Protein AF-A0A950E8Y1-F1 (afdb_monomer_lite)

Secondary structure (DSSP, 8-state):
----------------------S-B--GGGS-HHHHHHHHHHH--SSGGGEEEEEE-TTSEEEEEEEETTEEEEEEEETTSPBP-------TT----HHHHHHTTTTEEEEEEETTEEEEEETTTTEEEEEEPPP-

Sequence (136 aa):
MKKITTLGLALGAGLFIGSAAFADEIEFTTLPQPVQATVIRETHIANPTYVTRVVRADDGIYAVTVRETSGEQVVYVNGEGAIVQRPVAPAEGTVITYDQVQQDLPRYQLLEKKGRKEVYFDRQTGQKVKVEREKD

Structure (mmCIF, N/CA/C/O backbone):
data_AF-A0A950E8Y1-F1
#
_entry.id   AF-A0A950E8Y1-F1
#
loop_
_atom_site.group_PDB
_atom_site.id
_atom_site.type_symbol
_atom_site.label_atom_id
_atom_site.label_alt_id
_atom_site.label_comp_id
_atom_site.label_asym_id
_atom_site.label_entity_id
_atom_site.label_seq_id
_atom_site.pdbx_PDB_ins_code
_atom_site.Cartn_x
_atom_site.Cartn_y
_atom_site.Cartn_z
_atom_site.occupancy
_atom_site.B_iso_or_equiv
_atom_site.auth_seq_id
_atom_site.auth_comp_id
_atom_site.auth_asym_id
_atom_site.auth_atom_id
_atom_site.pdbx_PDB_model_num
ATOM 1 N N . MET A 1 1 ? 16.909 46.634 34.210 1.00 35.03 1 MET A N 1
ATOM 2 C CA . MET A 1 1 ? 16.446 46.818 32.815 1.00 35.03 1 MET A CA 1
ATOM 3 C C . MET A 1 1 ? 17.119 45.761 31.943 1.00 35.03 1 MET A C 1
ATOM 5 O O . MET A 1 1 ? 18.289 45.491 32.167 1.00 35.03 1 MET A O 1
ATOM 9 N N . LYS A 1 2 ? 16.355 45.118 31.045 1.00 40.31 2 LYS A N 1
ATOM 10 C CA . LYS A 1 2 ? 16.754 44.030 30.119 1.00 40.31 2 LYS A CA 1
ATOM 11 C C . LYS A 1 2 ? 18.110 44.284 29.441 1.00 40.31 2 LYS A C 1
ATOM 13 O O . LYS A 1 2 ? 18.277 45.421 29.021 1.00 40.31 2 LYS A O 1
ATOM 18 N N . LYS A 1 3 ? 18.934 43.241 29.202 1.00 37.03 3 LYS A N 1
ATOM 19 C CA . LYS A 1 3 ? 19.344 42.742 27.859 1.00 37.03 3 LYS A CA 1
ATOM 20 C C . LYS A 1 3 ? 19.847 41.282 27.915 1.00 37.03 3 LYS A C 1
ATOM 22 O O . LYS A 1 3 ? 20.590 40.886 28.800 1.00 37.03 3 LYS A O 1
ATOM 27 N N . ILE A 1 4 ? 19.343 40.543 26.939 1.00 55.56 4 ILE A N 1
ATOM 28 C CA . ILE A 1 4 ? 19.534 39.163 26.468 1.00 55.56 4 ILE A CA 1
ATOM 29 C C . ILE A 1 4 ? 20.855 39.065 25.694 1.00 55.56 4 ILE A C 1
ATOM 31 O O . ILE A 1 4 ? 21.076 39.976 24.903 1.00 55.56 4 ILE A O 1
ATOM 35 N N . THR A 1 5 ? 21.602 37.953 25.795 1.00 42.41 5 THR A N 1
ATOM 36 C CA . THR A 1 5 ? 22.343 37.389 24.642 1.00 42.41 5 THR A CA 1
ATOM 37 C C . THR A 1 5 ? 22.522 35.872 24.781 1.00 42.41 5 THR A C 1
ATOM 39 O O . THR A 1 5 ? 23.169 35.377 25.698 1.00 42.41 5 THR A O 1
ATOM 42 N N . THR A 1 6 ? 21.926 35.171 23.824 1.00 42.22 6 THR A N 1
ATOM 43 C CA . THR A 1 6 ? 21.969 33.736 23.516 1.00 42.22 6 THR A CA 1
ATOM 44 C C . THR A 1 6 ? 23.151 33.424 22.592 1.00 42.22 6 THR A C 1
ATOM 46 O O . THR A 1 6 ? 23.351 34.192 21.658 1.00 42.22 6 THR A O 1
ATOM 49 N N . LEU A 1 7 ? 23.863 32.302 22.780 1.00 35.56 7 LEU A N 1
ATOM 50 C CA . LEU A 1 7 ? 24.550 31.491 21.743 1.00 35.56 7 LEU A CA 1
ATOM 51 C C . LEU A 1 7 ? 25.260 30.310 22.445 1.00 35.56 7 LEU A C 1
ATOM 53 O O . LEU A 1 7 ? 25.934 30.533 23.438 1.00 35.56 7 LEU A O 1
ATOM 57 N N . GLY A 1 8 ? 25.200 29.047 22.039 1.00 34.66 8 GLY A N 1
ATOM 58 C CA . GLY A 1 8 ? 24.457 28.363 20.992 1.00 34.66 8 GLY A CA 1
ATOM 59 C C . GLY A 1 8 ? 24.417 26.877 21.372 1.00 34.66 8 GLY A C 1
ATOM 60 O O . GLY A 1 8 ? 25.423 26.315 21.805 1.00 34.66 8 GLY A O 1
ATOM 61 N N . LEU A 1 9 ? 23.238 26.261 21.281 1.00 36.31 9 LEU A N 1
ATOM 62 C CA . LEU A 1 9 ? 23.060 24.836 21.539 1.00 36.31 9 LEU A CA 1
ATOM 63 C C . LEU A 1 9 ? 23.419 24.080 20.255 1.00 36.31 9 LEU A C 1
ATOM 65 O O . LEU A 1 9 ? 22.789 24.282 19.217 1.00 36.31 9 LEU A O 1
ATOM 69 N N . ALA A 1 10 ? 24.443 23.235 20.324 1.00 40.78 10 ALA A N 1
ATOM 70 C CA . ALA A 1 10 ? 24.796 22.320 19.252 1.00 40.78 10 ALA A CA 1
ATOM 71 C C . ALA A 1 10 ? 23.637 21.334 19.020 1.00 40.78 10 ALA A C 1
ATOM 73 O O . ALA A 1 10 ? 23.356 20.483 19.862 1.00 40.78 10 ALA A O 1
ATOM 74 N N . LEU A 1 11 ? 22.962 21.445 17.873 1.00 39.22 11 LEU A N 1
ATOM 75 C CA . LEU A 1 11 ? 22.031 20.433 17.375 1.00 39.22 11 LEU A CA 1
ATOM 76 C C . LEU A 1 11 ? 22.838 19.261 16.805 1.00 39.22 11 LEU A C 1
ATOM 78 O O . LEU A 1 11 ? 22.972 19.092 15.598 1.00 39.22 11 LEU A O 1
ATOM 82 N N . GLY A 1 12 ? 23.388 18.446 17.703 1.00 35.38 12 GLY A N 1
ATOM 83 C CA . GLY A 1 12 ? 23.778 17.078 17.394 1.00 35.38 12 GLY A CA 1
ATOM 84 C C . GLY A 1 12 ? 22.523 16.217 17.318 1.00 35.38 12 GLY A C 1
ATOM 85 O O . GLY A 1 12 ? 22.207 15.501 18.26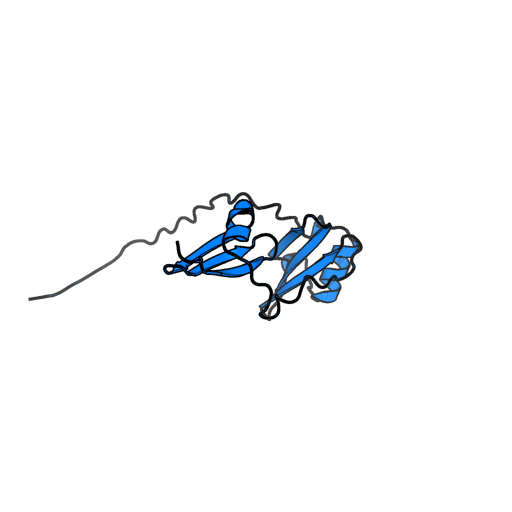4 1.00 35.38 12 GLY A O 1
ATOM 86 N N . ALA A 1 13 ? 21.776 16.305 16.217 1.00 41.44 13 ALA A N 1
ATOM 87 C CA . ALA A 1 13 ? 20.738 15.329 15.914 1.00 41.44 13 ALA A CA 1
ATOM 88 C C . ALA A 1 13 ? 21.423 14.054 15.409 1.00 41.44 13 ALA A C 1
ATOM 90 O O . ALA A 1 13 ? 21.512 13.802 14.209 1.00 41.44 13 ALA A O 1
ATOM 91 N N . GLY A 1 14 ? 21.949 13.263 16.347 1.00 34.16 14 GLY A N 1
ATOM 92 C CA . GLY A 1 14 ? 22.154 11.845 16.108 1.00 34.16 14 GLY A CA 1
ATOM 93 C C . GLY A 1 14 ? 20.793 11.266 15.753 1.00 34.16 14 GLY A C 1
ATOM 94 O O . GLY A 1 14 ? 19.920 11.161 16.614 1.00 34.16 14 GLY A O 1
ATOM 95 N N . LEU A 1 15 ? 20.586 10.985 14.467 1.00 36.03 15 LEU A N 1
ATOM 96 C CA . LEU A 1 15 ? 19.447 10.215 13.997 1.00 36.03 15 LEU A CA 1
ATOM 97 C C . LEU A 1 15 ? 19.539 8.857 14.688 1.00 36.03 15 LEU A C 1
ATOM 99 O O . LEU A 1 15 ? 20.293 7.980 14.274 1.00 36.03 15 LEU A O 1
ATOM 103 N N . PHE A 1 16 ? 18.791 8.708 15.779 1.00 37.31 16 PHE A N 1
ATOM 104 C CA . PHE A 1 16 ? 18.350 7.409 16.242 1.00 37.31 16 PHE A CA 1
ATOM 105 C C . PHE A 1 16 ? 17.612 6.786 15.060 1.00 37.31 16 PHE A C 1
ATOM 107 O O . PHE A 1 16 ? 16.452 7.106 14.798 1.00 37.31 16 PHE A O 1
ATOM 114 N N . ILE A 1 17 ? 18.307 5.924 14.320 1.00 44.25 17 ILE A N 1
ATOM 115 C CA . ILE A 1 17 ? 17.683 4.950 13.436 1.00 44.25 17 ILE A CA 1
ATOM 116 C C . ILE A 1 17 ? 17.011 3.967 14.391 1.00 44.25 17 ILE A C 1
ATOM 118 O O . ILE A 1 17 ? 17.563 2.935 14.761 1.00 44.25 17 ILE A O 1
ATOM 122 N N . GLY A 1 18 ? 15.853 4.366 14.913 1.00 35.50 18 GLY A N 1
ATOM 123 C CA . GLY A 1 18 ? 14.948 3.434 15.544 1.00 35.50 18 GLY A CA 1
ATOM 124 C C . GLY A 1 18 ? 14.569 2.439 14.465 1.00 35.50 18 GLY A C 1
ATOM 125 O O . GLY A 1 18 ? 13.993 2.829 13.451 1.00 35.50 18 GLY A O 1
ATOM 126 N N . SER A 1 19 ? 14.933 1.179 14.668 1.00 43.00 19 SER A N 1
ATOM 127 C CA . SER A 1 19 ? 14.406 0.053 13.913 1.00 43.00 19 SER A CA 1
ATOM 128 C C . SER A 1 19 ? 12.895 0.021 14.130 1.00 43.00 19 SER A C 1
ATOM 130 O O . SER A 1 19 ? 12.391 -0.640 15.036 1.00 43.00 19 SER A O 1
ATOM 132 N N . ALA A 1 20 ? 12.159 0.801 13.341 1.00 40.81 20 ALA A N 1
ATOM 133 C CA . ALA A 1 20 ? 10.751 0.558 13.137 1.00 40.81 20 ALA A CA 1
ATOM 134 C C . ALA A 1 20 ? 10.687 -0.827 12.498 1.00 40.81 20 ALA A C 1
ATOM 136 O O . ALA A 1 20 ? 11.219 -1.035 11.412 1.00 40.81 20 ALA A O 1
ATOM 137 N N . ALA A 1 21 ? 10.123 -1.790 13.221 1.00 41.31 21 ALA A N 1
ATOM 138 C CA . ALA A 1 21 ? 9.720 -3.054 12.639 1.00 41.31 21 ALA A CA 1
ATOM 139 C C . ALA A 1 21 ? 8.817 -2.722 11.445 1.00 41.31 21 ALA A C 1
ATOM 141 O O . ALA A 1 21 ? 7.685 -2.262 11.619 1.00 41.31 21 ALA A O 1
ATOM 142 N N . PHE A 1 22 ? 9.379 -2.839 10.245 1.00 40.28 22 PHE A N 1
ATOM 143 C CA . PHE A 1 22 ? 8.675 -2.633 8.999 1.00 40.28 22 PHE A CA 1
ATOM 144 C C . PHE A 1 22 ? 7.546 -3.658 8.959 1.00 40.28 22 PHE A C 1
ATOM 146 O O . PHE A 1 22 ? 7.792 -4.859 9.020 1.00 40.28 22 PHE A O 1
ATOM 153 N N . ALA A 1 23 ? 6.302 -3.186 8.921 1.00 47.97 23 ALA A N 1
ATOM 154 C CA . ALA A 1 23 ? 5.208 -4.009 8.433 1.00 47.97 23 ALA A CA 1
ATOM 155 C C . ALA A 1 23 ? 5.609 -4.449 7.021 1.00 47.97 23 ALA A C 1
ATOM 157 O O . ALA A 1 23 ? 5.698 -3.564 6.175 1.00 47.97 23 ALA A O 1
ATOM 158 N N . ASP A 1 24 ? 5.946 -5.736 6.849 1.00 52.91 24 ASP A N 1
ATOM 159 C CA . ASP A 1 24 ? 6.535 -6.378 5.659 1.00 52.91 24 ASP A CA 1
ATOM 160 C C . ASP A 1 24 ? 6.731 -5.423 4.473 1.00 52.91 24 ASP A C 1
ATOM 162 O O . ASP A 1 24 ? 5.929 -5.374 3.536 1.00 52.91 24 ASP A O 1
ATOM 166 N N . GLU A 1 25 ? 7.782 -4.604 4.549 1.00 56.38 25 GLU A N 1
ATOM 167 C CA . GLU A 1 25 ? 8.169 -3.747 3.438 1.00 56.38 25 GLU A CA 1
ATOM 168 C C . GLU A 1 25 ? 8.907 -4.640 2.448 1.00 56.38 25 GLU A C 1
ATOM 170 O O . GLU A 1 25 ? 10.033 -5.076 2.680 1.00 56.38 25 GLU A O 1
ATOM 175 N N . ILE A 1 26 ? 8.197 -5.009 1.387 1.00 77.06 26 ILE A N 1
ATOM 176 C CA . ILE A 1 26 ? 8.668 -5.979 0.403 1.00 77.06 26 ILE A CA 1
ATOM 177 C C . ILE A 1 26 ? 9.536 -5.243 -0.617 1.00 77.06 26 ILE A C 1
ATOM 179 O O . ILE A 1 26 ? 9.200 -4.154 -1.074 1.00 77.06 26 ILE A O 1
ATOM 183 N N . GLU A 1 27 ? 10.656 -5.825 -1.031 1.00 82.50 27 GLU A N 1
ATOM 184 C CA . GLU A 1 27 ? 11.425 -5.225 -2.119 1.00 82.50 27 GLU A CA 1
ATOM 185 C C . GLU A 1 27 ? 10.660 -5.367 -3.439 1.00 82.50 27 GLU A C 1
ATOM 187 O O . GLU A 1 27 ? 10.193 -6.454 -3.785 1.00 82.50 27 GLU A O 1
ATOM 192 N N . PHE A 1 28 ? 10.573 -4.297 -4.230 1.00 85.44 28 PHE A N 1
ATOM 193 C CA . PHE A 1 28 ? 9.891 -4.324 -5.530 1.00 85.44 28 PHE A CA 1
ATOM 194 C C . PHE A 1 28 ? 10.393 -5.446 -6.456 1.00 85.44 28 PHE A C 1
ATOM 196 O O . PHE A 1 28 ? 9.614 -6.064 -7.178 1.00 85.44 28 PHE A O 1
ATOM 203 N N . THR A 1 29 ? 11.686 -5.757 -6.389 1.00 86.19 29 THR A N 1
ATOM 204 C CA . THR A 1 29 ? 12.360 -6.823 -7.148 1.00 86.19 29 THR A CA 1
ATOM 205 C C . THR A 1 29 ? 11.908 -8.233 -6.765 1.00 86.19 29 THR A C 1
ATOM 207 O O . THR A 1 29 ? 12.077 -9.158 -7.559 1.00 86.19 29 THR A O 1
ATOM 210 N N . THR A 1 30 ? 11.317 -8.409 -5.582 1.00 87.19 30 THR A N 1
ATOM 211 C CA . THR A 1 30 ? 10.798 -9.697 -5.090 1.00 87.19 30 THR A CA 1
ATOM 212 C C . THR A 1 30 ? 9.335 -9.934 -5.469 1.00 87.19 30 THR A C 1
ATOM 214 O O . THR A 1 30 ? 8.797 -11.018 -5.237 1.00 87.19 30 THR A O 1
ATOM 217 N N . LEU A 1 31 ? 8.683 -8.940 -6.083 1.00 87.50 31 LEU A N 1
ATOM 218 C CA . LEU A 1 31 ? 7.317 -9.071 -6.577 1.00 87.50 31 LEU A CA 1
ATOM 219 C C . LEU A 1 31 ? 7.237 -10.028 -7.774 1.00 87.50 31 LEU A C 1
ATOM 221 O O . LEU A 1 31 ? 8.218 -10.194 -8.503 1.00 87.50 31 LEU A O 1
ATOM 225 N N . PRO A 1 32 ? 6.063 -10.617 -8.055 1.00 90.56 32 PRO A N 1
ATOM 226 C CA . PRO A 1 32 ? 5.861 -11.376 -9.283 1.00 90.56 32 PRO A CA 1
ATOM 227 C C . PRO A 1 32 ? 6.200 -10.536 -10.524 1.00 90.56 32 PRO A C 1
ATOM 229 O O . PRO A 1 32 ? 5.852 -9.357 -10.594 1.00 90.56 32 PRO A O 1
ATOM 232 N N . GLN A 1 33 ? 6.837 -11.135 -11.537 1.00 90.38 33 GLN A N 1
ATOM 233 C CA . GLN A 1 33 ? 7.189 -10.417 -12.773 1.00 90.38 33 GLN A CA 1
ATOM 234 C C . GLN A 1 33 ? 6.015 -9.675 -13.437 1.00 90.38 33 GLN A C 1
ATOM 236 O O . GLN A 1 33 ? 6.223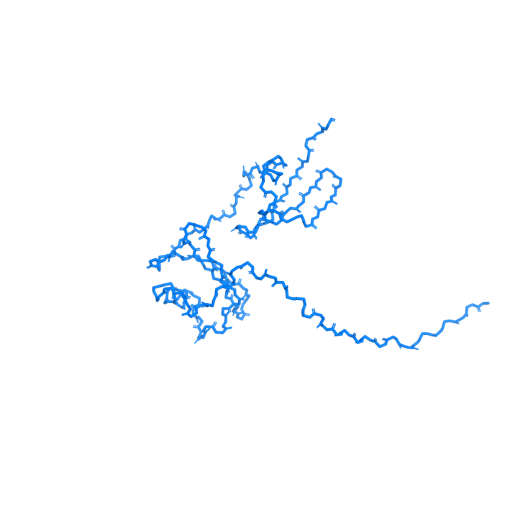 -8.536 -13.865 1.00 90.38 33 GLN A O 1
ATOM 241 N N . PRO A 1 34 ? 4.788 -10.237 -13.496 1.00 88.94 34 PRO A N 1
ATOM 242 C CA . PRO A 1 34 ? 3.640 -9.514 -14.040 1.00 88.94 34 PRO A CA 1
ATOM 243 C C . PRO A 1 34 ? 3.345 -8.208 -13.288 1.00 88.94 34 PRO A C 1
ATOM 245 O O . PRO A 1 34 ? 3.009 -7.199 -13.905 1.00 88.94 34 PRO A O 1
ATOM 248 N N . VAL A 1 35 ? 3.535 -8.202 -11.965 1.00 88.38 35 VAL A N 1
ATOM 249 C CA . VAL A 1 35 ? 3.349 -7.019 -11.114 1.00 88.38 35 VAL A CA 1
ATOM 250 C C . VAL A 1 35 ? 4.403 -5.966 -11.423 1.00 88.38 35 VAL A C 1
ATOM 252 O O . VAL A 1 35 ? 4.062 -4.810 -11.669 1.00 88.38 35 VAL A O 1
ATOM 255 N N . GLN A 1 36 ? 5.675 -6.370 -11.471 1.00 90.00 36 GLN A N 1
ATOM 256 C CA . GLN A 1 36 ? 6.780 -5.454 -11.758 1.00 90.00 36 GLN A CA 1
ATOM 257 C C . GLN A 1 36 ? 6.611 -4.778 -13.125 1.00 90.00 36 GLN A C 1
ATOM 259 O O . GLN A 1 36 ? 6.707 -3.555 -13.234 1.00 90.00 36 GLN A O 1
ATOM 264 N N . ALA A 1 37 ? 6.300 -5.565 -14.159 1.00 88.25 37 ALA A N 1
ATOM 265 C CA . ALA A 1 37 ? 6.106 -5.063 -15.514 1.00 88.25 37 ALA A CA 1
ATOM 266 C C . ALA A 1 37 ? 4.935 -4.075 -15.605 1.00 88.25 37 ALA A C 1
ATOM 268 O O . ALA A 1 37 ? 5.054 -3.039 -16.259 1.00 88.25 37 ALA A O 1
ATOM 269 N N . THR A 1 38 ? 3.818 -4.366 -14.932 1.00 88.50 38 THR A N 1
ATOM 270 C CA . THR A 1 38 ? 2.664 -3.462 -14.912 1.00 88.50 38 THR A CA 1
ATOM 271 C C . THR A 1 38 ? 2.981 -2.149 -14.204 1.00 88.50 38 THR A C 1
ATOM 273 O O . THR A 1 38 ? 2.648 -1.099 -14.745 1.00 88.50 38 THR A O 1
ATOM 276 N N . VAL A 1 39 ? 3.669 -2.170 -13.058 1.00 85.81 39 VAL A N 1
ATOM 277 C CA . VAL A 1 39 ? 4.039 -0.930 -12.351 1.00 85.81 39 VAL A CA 1
ATOM 278 C C . VAL A 1 39 ? 4.989 -0.076 -13.186 1.00 85.81 39 VAL A C 1
ATOM 280 O O . VAL A 1 39 ? 4.758 1.124 -13.310 1.00 85.81 39 VAL A O 1
ATOM 283 N N . ILE A 1 40 ? 6.019 -0.673 -13.795 1.00 88.31 40 ILE A N 1
ATOM 284 C CA . ILE A 1 40 ? 6.968 0.059 -14.650 1.00 88.31 40 ILE A CA 1
ATOM 285 C C . ILE A 1 40 ? 6.246 0.679 -15.851 1.00 88.31 40 ILE A C 1
ATOM 287 O O . ILE A 1 40 ? 6.478 1.841 -16.173 1.00 88.31 40 ILE A O 1
ATOM 291 N N . ARG A 1 41 ? 5.347 -0.075 -16.497 1.00 86.88 41 ARG A N 1
ATOM 292 C CA . ARG A 1 41 ? 4.566 0.411 -17.641 1.00 86.88 41 ARG A CA 1
ATOM 293 C C . ARG A 1 41 ? 3.620 1.548 -17.257 1.00 86.88 41 ARG A C 1
ATOM 295 O O . ARG A 1 41 ? 3.489 2.488 -18.025 1.00 86.88 41 ARG A O 1
ATOM 302 N N . GLU A 1 42 ? 2.963 1.455 -16.104 1.00 84.44 42 GLU A N 1
ATOM 303 C CA . GLU A 1 42 ? 1.962 2.438 -15.672 1.00 84.44 42 GLU A CA 1
ATOM 304 C C . GLU A 1 42 ? 2.606 3.737 -15.168 1.00 84.44 42 GLU A C 1
ATOM 306 O O . GLU A 1 42 ? 2.207 4.833 -15.552 1.00 84.44 42 GLU A O 1
ATOM 311 N N . THR A 1 43 ? 3.643 3.621 -14.337 1.00 81.69 43 THR A N 1
ATOM 312 C CA . THR A 1 43 ? 4.342 4.772 -13.726 1.00 81.69 43 THR A CA 1
ATOM 313 C C . THR A 1 43 ? 5.452 5.341 -14.605 1.00 81.69 43 THR A C 1
ATOM 315 O O . THR A 1 43 ? 6.038 6.368 -14.289 1.00 81.69 43 THR A O 1
ATOM 318 N N . HIS A 1 44 ? 5.778 4.673 -15.716 1.00 85.00 44 HIS A N 1
ATOM 319 C CA . HIS A 1 44 ? 6.836 5.082 -16.643 1.00 85.00 44 HIS A CA 1
ATOM 320 C C . HIS A 1 44 ? 8.204 5.308 -15.973 1.00 85.00 44 HIS A C 1
ATOM 322 O O . HIS A 1 44 ? 9.045 6.057 -16.478 1.00 85.00 44 HIS A O 1
ATOM 328 N N . ILE A 1 45 ? 8.460 4.652 -14.837 1.00 81.56 45 ILE A N 1
ATOM 329 C CA . ILE A 1 45 ? 9.737 4.781 -14.142 1.00 81.56 45 ILE A CA 1
ATOM 330 C C . ILE A 1 45 ? 10.868 4.105 -14.901 1.00 81.56 45 ILE A C 1
ATOM 332 O O . ILE A 1 45 ? 10.752 2.980 -15.382 1.00 81.56 45 ILE A O 1
ATOM 336 N N . ALA A 1 46 ? 12.017 4.777 -14.934 1.00 77.56 46 ALA A N 1
ATOM 337 C CA . ALA A 1 46 ? 13.222 4.250 -15.566 1.00 77.56 46 ALA A CA 1
ATOM 338 C C . ALA A 1 46 ? 13.916 3.161 -14.729 1.00 77.56 46 ALA A C 1
ATOM 340 O O . ALA A 1 46 ? 14.705 2.385 -15.264 1.00 77.56 46 ALA A O 1
ATOM 341 N N . ASN A 1 47 ? 13.676 3.125 -13.412 1.00 78.88 47 ASN A N 1
ATOM 342 C CA . ASN A 1 47 ? 14.382 2.236 -12.491 1.00 78.88 47 ASN A CA 1
ATOM 343 C C . ASN A 1 47 ? 13.518 1.871 -11.261 1.00 78.88 47 ASN A C 1
ATOM 345 O O . ASN A 1 47 ? 12.875 2.750 -10.688 1.00 78.88 47 ASN A O 1
ATOM 349 N N . PRO A 1 48 ? 13.556 0.615 -10.782 1.00 78.19 48 PRO A N 1
ATOM 350 C CA . PRO A 1 48 ? 13.049 0.218 -9.466 1.00 78.19 48 PRO A CA 1
ATOM 351 C C . PRO A 1 48 ? 13.431 1.115 -8.278 1.00 78.19 48 PRO A C 1
ATOM 353 O O . PRO A 1 48 ? 12.689 1.151 -7.306 1.00 78.19 48 PRO A O 1
ATOM 356 N N . THR A 1 49 ? 14.539 1.866 -8.326 1.00 82.50 49 THR A N 1
ATOM 357 C CA . THR A 1 49 ? 14.940 2.787 -7.237 1.00 82.50 49 THR A CA 1
ATOM 358 C C . THR A 1 49 ? 13.939 3.925 -6.998 1.00 82.50 49 THR A C 1
ATOM 360 O O . THR A 1 49 ? 13.971 4.559 -5.946 1.00 82.50 49 THR A O 1
ATOM 363 N N . TYR A 1 50 ? 13.050 4.200 -7.958 1.00 83.88 50 TYR A N 1
ATOM 364 C CA . TYR A 1 50 ? 11.954 5.157 -7.780 1.00 83.88 50 TYR A CA 1
ATOM 365 C C . TYR A 1 50 ? 10.807 4.592 -6.936 1.00 83.88 50 TYR A C 1
ATOM 367 O O . TYR A 1 50 ? 9.966 5.355 -6.465 1.00 83.88 50 TYR A O 1
ATOM 375 N N . VAL A 1 51 ? 10.765 3.278 -6.709 1.00 84.88 51 VAL A N 1
ATOM 376 C CA . VAL A 1 51 ? 9.805 2.658 -5.798 1.00 84.88 51 VAL A CA 1
ATOM 377 C C . VAL A 1 51 ? 10.259 2.926 -4.369 1.00 84.88 51 VAL A C 1
ATOM 379 O O . VAL A 1 51 ? 11.310 2.460 -3.940 1.00 84.88 51 VAL A O 1
ATOM 382 N N . THR A 1 52 ? 9.467 3.698 -3.634 1.00 82.69 52 THR A N 1
ATOM 383 C CA . THR A 1 52 ? 9.771 4.085 -2.252 1.00 82.69 52 THR A CA 1
ATOM 384 C C . THR A 1 52 ? 9.102 3.190 -1.231 1.00 82.69 52 THR A C 1
ATOM 386 O O . THR A 1 52 ? 9.509 3.207 -0.075 1.00 82.69 52 THR A O 1
ATOM 389 N N . ARG A 1 53 ? 8.057 2.456 -1.629 1.00 79.38 53 ARG A N 1
ATOM 390 C CA . ARG A 1 53 ? 7.337 1.558 -0.732 1.00 79.38 53 ARG A CA 1
ATOM 391 C C . ARG A 1 53 ? 6.575 0.497 -1.503 1.00 79.38 53 ARG A C 1
ATOM 393 O O . ARG A 1 53 ? 5.935 0.793 -2.511 1.00 79.38 53 ARG A O 1
ATOM 400 N N . VAL A 1 54 ? 6.558 -0.717 -0.972 1.00 83.56 54 VAL A N 1
ATOM 401 C CA . VAL A 1 54 ? 5.679 -1.788 -1.440 1.00 83.56 54 VAL A CA 1
ATOM 402 C C . VAL A 1 54 ? 5.006 -2.409 -0.232 1.00 83.56 54 VAL A C 1
ATOM 404 O O . VAL A 1 54 ? 5.669 -2.828 0.713 1.00 83.56 54 VAL A O 1
ATOM 407 N N . VAL A 1 55 ? 3.682 -2.482 -0.278 1.00 81.81 55 VAL A N 1
ATOM 408 C CA . VAL A 1 55 ? 2.877 -3.149 0.742 1.00 81.81 55 VAL A CA 1
ATOM 409 C C . VAL A 1 55 ? 2.042 -4.212 0.057 1.00 81.81 55 VAL A C 1
ATOM 411 O O . VAL A 1 55 ? 1.307 -3.916 -0.884 1.00 81.81 55 VAL A O 1
ATOM 414 N N . ARG A 1 56 ? 2.134 -5.452 0.529 1.00 80.44 56 ARG A N 1
ATOM 415 C CA . ARG A 1 56 ? 1.205 -6.508 0.133 1.00 80.44 56 ARG A CA 1
ATOM 416 C C . ARG A 1 56 ? 0.055 -6.550 1.128 1.00 80.44 56 ARG A C 1
ATOM 418 O O . ARG A 1 56 ? 0.279 -6.593 2.331 1.00 80.44 56 ARG A O 1
ATOM 425 N N . ALA A 1 57 ? -1.162 -6.539 0.616 1.00 74.31 57 ALA A N 1
ATOM 426 C CA . ALA A 1 57 ? -2.370 -6.714 1.399 1.00 74.31 57 ALA A CA 1
ATOM 427 C C . ALA A 1 57 ? -2.795 -8.188 1.466 1.00 74.31 57 ALA A C 1
ATOM 429 O O . ALA A 1 57 ? -2.375 -9.012 0.649 1.00 74.31 57 ALA A O 1
ATOM 430 N N . ASP A 1 58 ? -3.645 -8.509 2.444 1.00 68.62 58 ASP A N 1
ATOM 431 C CA . ASP A 1 58 ? -4.093 -9.880 2.738 1.00 68.62 58 ASP A CA 1
ATOM 432 C C . ASP A 1 58 ? -4.895 -10.516 1.589 1.00 68.62 58 ASP A C 1
ATOM 434 O O . ASP A 1 58 ? -4.941 -11.734 1.445 1.00 68.62 58 ASP A O 1
ATOM 438 N N . ASP A 1 59 ? -5.483 -9.682 0.731 1.00 72.69 59 ASP A N 1
ATOM 439 C CA . ASP A 1 59 ? -6.199 -10.057 -0.493 1.00 72.69 59 ASP A CA 1
ATOM 440 C C . ASP A 1 59 ? -5.265 -10.370 -1.680 1.00 72.69 59 ASP A C 1
ATOM 442 O O . ASP A 1 59 ? -5.728 -10.676 -2.779 1.00 72.69 59 ASP A O 1
ATOM 446 N N . GLY A 1 60 ? -3.944 -10.303 -1.480 1.00 77.56 60 GLY A N 1
ATOM 447 C CA . GLY A 1 60 ? -2.951 -10.527 -2.528 1.00 77.56 60 GLY A CA 1
ATOM 448 C C . GLY A 1 60 ? -2.754 -9.336 -3.470 1.00 77.56 60 GLY A C 1
ATOM 449 O O . GLY A 1 60 ? -2.123 -9.500 -4.517 1.00 77.56 60 GLY A O 1
ATOM 450 N N . ILE A 1 61 ? -3.265 -8.152 -3.115 1.00 83.25 61 ILE A N 1
ATOM 451 C CA . ILE A 1 61 ? -3.027 -6.904 -3.845 1.00 83.25 61 ILE A CA 1
ATOM 452 C C . ILE A 1 61 ? -1.740 -6.246 -3.341 1.00 83.25 61 ILE A C 1
ATOM 454 O O . ILE A 1 61 ? -1.511 -6.097 -2.143 1.00 83.25 61 ILE A O 1
ATOM 458 N N . TYR A 1 62 ? -0.909 -5.798 -4.273 1.00 84.38 62 TYR A N 1
ATOM 459 C CA . TYR A 1 62 ? 0.296 -5.026 -4.016 1.00 84.38 62 TYR A CA 1
ATOM 460 C C . TYR A 1 62 ? 0.000 -3.540 -4.208 1.00 84.38 62 TYR A C 1
ATOM 462 O O . TYR A 1 62 ? -0.439 -3.124 -5.278 1.00 84.38 62 TYR A O 1
ATOM 470 N N . ALA A 1 63 ? 0.246 -2.741 -3.175 1.00 84.38 63 ALA A N 1
ATOM 471 C CA . ALA A 1 63 ? 0.267 -1.288 -3.232 1.00 84.38 63 ALA A CA 1
ATOM 472 C C . ALA A 1 63 ? 1.718 -0.829 -3.388 1.00 84.38 63 ALA A C 1
ATOM 474 O O . ALA A 1 63 ? 2.524 -0.982 -2.469 1.00 84.38 63 ALA A O 1
ATOM 475 N N . VAL A 1 64 ? 2.048 -0.285 -4.554 1.00 84.75 64 VAL A N 1
ATOM 476 C CA . VAL A 1 64 ? 3.400 0.157 -4.892 1.00 84.75 64 VAL A CA 1
ATOM 477 C C . VAL A 1 64 ? 3.422 1.674 -4.963 1.00 84.75 64 VAL A C 1
ATOM 479 O O . VAL A 1 64 ? 2.789 2.268 -5.833 1.00 84.75 64 VAL A O 1
ATOM 482 N N . THR A 1 65 ? 4.127 2.302 -4.027 1.00 83.12 65 THR A N 1
ATOM 483 C CA . THR A 1 65 ? 4.366 3.744 -4.016 1.00 83.12 65 THR A CA 1
ATOM 484 C C . THR A 1 65 ? 5.637 4.048 -4.785 1.00 83.12 65 THR A C 1
ATOM 486 O O . THR A 1 65 ? 6.711 3.519 -4.496 1.00 83.12 65 THR A O 1
ATOM 489 N N . VAL A 1 66 ? 5.498 4.926 -5.762 1.00 86.12 66 VAL A N 1
ATOM 490 C CA . VAL A 1 66 ? 6.550 5.358 -6.661 1.00 86.12 66 VAL A CA 1
ATOM 491 C C . VAL A 1 66 ? 6.728 6.857 -6.506 1.00 86.12 66 VAL A C 1
ATOM 493 O O . VAL A 1 66 ? 5.755 7.605 -6.495 1.00 86.12 66 VAL A O 1
ATOM 496 N N . ARG A 1 67 ? 7.972 7.306 -6.367 1.00 80.75 67 ARG A N 1
ATOM 497 C CA . ARG A 1 67 ? 8.330 8.720 -6.356 1.00 80.75 67 ARG A CA 1
ATOM 498 C C . ARG A 1 67 ? 8.725 9.153 -7.758 1.00 80.75 67 ARG A C 1
ATOM 500 O O . ARG A 1 67 ? 9.772 8.763 -8.264 1.00 80.75 67 ARG A O 1
ATOM 507 N N . GLU A 1 68 ? 7.911 10.010 -8.342 1.00 75.81 68 GLU A N 1
ATOM 508 C CA . GLU A 1 68 ? 8.159 10.674 -9.613 1.00 75.81 68 GLU A CA 1
ATOM 509 C C . GLU A 1 68 ? 8.620 12.120 -9.383 1.00 75.81 68 GLU A C 1
ATOM 511 O O . GLU A 1 68 ? 8.629 12.641 -8.265 1.00 75.81 68 GLU A O 1
ATOM 516 N N . THR A 1 69 ? 9.010 12.805 -10.457 1.00 69.25 69 THR A N 1
ATOM 517 C CA . THR A 1 69 ? 9.358 14.235 -10.411 1.00 69.25 69 THR A CA 1
ATOM 518 C C . THR A 1 69 ? 8.165 15.127 -10.055 1.00 69.25 69 THR A C 1
ATOM 520 O O . THR A 1 69 ? 8.363 16.231 -9.550 1.00 69.25 69 THR A O 1
ATOM 523 N N . SER A 1 70 ? 6.942 14.655 -10.307 1.00 70.75 70 SER A N 1
ATOM 524 C CA . SER A 1 70 ? 5.666 15.335 -10.051 1.00 70.75 70 SER A CA 1
ATOM 525 C C . SER A 1 70 ? 5.114 15.101 -8.637 1.00 70.75 70 SER A C 1
ATOM 527 O O . SER A 1 70 ? 4.256 15.864 -8.190 1.00 70.75 70 SER A O 1
ATOM 529 N N . GLY A 1 71 ? 5.593 14.076 -7.922 1.00 73.00 71 GLY A N 1
ATOM 530 C CA . GLY A 1 71 ? 5.071 13.679 -6.616 1.00 73.00 71 GLY A CA 1
ATOM 531 C C . GLY A 1 71 ? 5.181 12.177 -6.362 1.00 73.00 71 GLY A C 1
ATOM 532 O O . GLY A 1 71 ? 5.962 11.480 -7.001 1.00 73.00 71 GLY A O 1
ATOM 533 N N . GLU A 1 72 ? 4.407 11.674 -5.403 1.00 78.25 72 GLU A N 1
ATOM 534 C CA . GLU A 1 72 ? 4.305 10.236 -5.135 1.00 78.25 72 GLU A CA 1
ATOM 535 C C . GLU A 1 72 ? 3.012 9.681 -5.750 1.00 78.25 72 GLU A C 1
ATOM 537 O O . GLU A 1 72 ? 1.9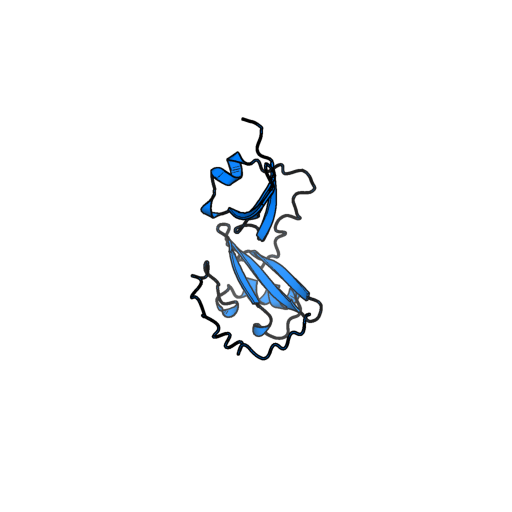27 10.215 -5.515 1.00 78.25 72 GLU A O 1
ATOM 542 N N . GLN A 1 73 ? 3.128 8.606 -6.528 1.00 78.19 73 GLN A N 1
ATOM 543 C CA . GLN A 1 73 ? 2.024 7.879 -7.148 1.00 78.19 73 GLN A CA 1
ATOM 544 C C . GLN A 1 73 ? 1.908 6.491 -6.517 1.00 78.19 73 GLN A C 1
ATOM 546 O O . GLN A 1 73 ? 2.908 5.810 -6.305 1.00 78.19 73 GLN A O 1
ATOM 551 N N . VAL A 1 74 ? 0.684 6.049 -6.223 1.00 82.31 74 VAL A N 1
ATOM 552 C CA . VAL A 1 74 ? 0.427 4.698 -5.703 1.00 82.31 74 VAL A CA 1
ATOM 553 C C . VAL A 1 74 ? -0.290 3.879 -6.764 1.00 82.31 74 VAL A C 1
ATOM 555 O O . VAL A 1 74 ? -1.366 4.263 -7.219 1.00 82.31 74 VAL A O 1
ATOM 558 N N . VAL A 1 75 ? 0.292 2.740 -7.134 1.00 83.44 75 VAL A N 1
ATOM 559 C CA . VAL A 1 75 ? -0.289 1.788 -8.084 1.00 83.44 75 VAL A CA 1
ATOM 560 C C . VAL A 1 75 ? -0.696 0.524 -7.348 1.00 83.44 75 VAL A C 1
ATOM 562 O O . VAL A 1 75 ? 0.082 -0.045 -6.583 1.00 83.44 75 VAL A O 1
ATOM 565 N N . TYR A 1 76 ? -1.926 0.083 -7.591 1.00 85.75 76 TYR A N 1
ATOM 566 C CA . TYR A 1 76 ? -2.483 -1.120 -6.993 1.00 85.75 76 TYR A CA 1
ATOM 567 C C . TYR A 1 76 ? -2.580 -2.218 -8.042 1.00 85.75 76 TYR A C 1
ATOM 569 O O . TYR A 1 76 ? -3.227 -2.051 -9.077 1.00 85.75 76 TYR A O 1
ATOM 577 N N . VAL A 1 77 ? -1.919 -3.342 -7.785 1.00 86.44 77 VAL A N 1
ATOM 578 C CA . VAL A 1 77 ? -1.781 -4.430 -8.755 1.00 86.44 77 VAL A CA 1
ATOM 579 C C . VAL A 1 77 ? -2.014 -5.761 -8.057 1.00 86.44 77 VAL A C 1
ATOM 581 O O . VAL A 1 77 ? -1.467 -5.997 -6.984 1.00 86.44 77 VAL A O 1
ATOM 584 N N . ASN A 1 78 ? -2.824 -6.643 -8.637 1.00 88.88 78 ASN A N 1
ATOM 585 C CA . ASN A 1 78 ? -2.974 -8.005 -8.117 1.00 88.88 78 ASN A CA 1
ATOM 586 C C . ASN A 1 78 ? -1.764 -8.884 -8.500 1.00 88.88 78 ASN A C 1
ATOM 588 O O . ASN A 1 78 ? -0.957 -8.503 -9.342 1.00 88.88 78 ASN A O 1
ATOM 592 N N . GLY A 1 79 ? -1.638 -10.087 -7.932 1.00 84.62 79 GLY A N 1
ATOM 593 C CA . GLY A 1 79 ? -0.525 -11.001 -8.250 1.00 84.62 79 GLY A CA 1
ATOM 594 C C . GLY A 1 79 ? -0.399 -11.430 -9.720 1.00 84.62 79 GLY A C 1
ATOM 595 O O . GLY A 1 79 ? 0.669 -11.883 -10.127 1.00 84.62 79 GLY A O 1
ATOM 596 N N . GLU A 1 80 ? -1.444 -11.244 -10.527 1.00 87.88 80 GLU A N 1
ATOM 597 C CA . GLU A 1 80 ? -1.453 -11.534 -11.967 1.00 87.88 80 GLU A CA 1
ATOM 598 C C . GLU A 1 80 ? -0.966 -10.348 -12.818 1.00 87.88 80 GLU A C 1
ATOM 600 O O . GLU A 1 80 ? -0.840 -10.467 -14.035 1.00 87.88 80 GLU A O 1
ATOM 605 N N . GLY A 1 81 ? -0.663 -9.201 -12.201 1.00 83.69 81 GLY A N 1
ATOM 606 C CA . GLY A 1 81 ? -0.238 -7.997 -12.913 1.00 83.69 81 GLY A CA 1
ATOM 607 C C . GLY A 1 81 ? -1.395 -7.159 -13.460 1.00 83.69 81 GLY A C 1
ATOM 608 O O . GLY A 1 81 ? -1.154 -6.243 -14.247 1.00 83.69 81 GLY A O 1
ATOM 609 N N . ALA A 1 82 ? -2.640 -7.431 -13.068 1.00 85.25 82 ALA A N 1
ATOM 610 C CA . ALA A 1 82 ? -3.775 -6.586 -13.410 1.00 85.25 82 ALA A CA 1
ATOM 611 C C . ALA A 1 82 ? -3.829 -5.376 -12.471 1.00 85.25 82 ALA A C 1
ATOM 613 O O . ALA A 1 82 ? -3.766 -5.521 -11.246 1.00 85.25 82 ALA A O 1
ATOM 614 N N . ILE A 1 83 ? -3.966 -4.182 -13.052 1.00 82.19 83 ILE A N 1
ATOM 615 C CA . ILE A 1 83 ? -4.225 -2.967 -12.280 1.00 82.19 83 ILE A CA 1
ATOM 616 C C . ILE A 1 83 ? -5.624 -3.101 -11.702 1.00 82.19 83 ILE A C 1
ATOM 618 O O . ILE A 1 83 ? -6.612 -3.207 -12.429 1.00 82.19 83 ILE A O 1
ATOM 62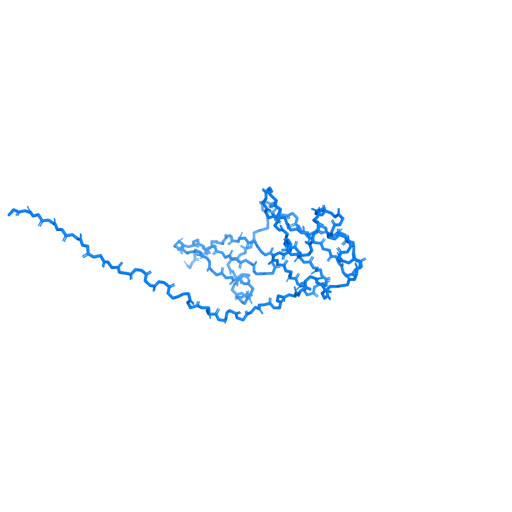2 N N . VAL A 1 84 ? -5.694 -3.102 -10.382 1.00 80.25 84 VAL A N 1
ATOM 623 C CA . VAL A 1 84 ? -6.954 -3.112 -9.656 1.00 80.25 84 VAL A CA 1
ATOM 624 C C . VAL A 1 84 ? -7.204 -1.703 -9.155 1.00 80.25 84 VAL A C 1
ATOM 626 O O . VAL A 1 84 ? -6.316 -1.060 -8.601 1.00 80.25 84 VAL A O 1
ATOM 629 N N . GLN A 1 85 ? -8.421 -1.196 -9.327 1.00 63.06 85 GLN A N 1
ATOM 630 C CA . GLN A 1 85 ? -8.824 -0.028 -8.555 1.00 63.06 85 GLN A CA 1
ATOM 631 C C . GLN A 1 85 ? -8.968 -0.481 -7.105 1.00 63.06 85 GLN A C 1
ATOM 633 O O . GLN A 1 85 ? -9.953 -1.126 -6.750 1.00 63.06 85 GLN A O 1
ATOM 638 N N . ARG A 1 86 ? -8.000 -0.151 -6.246 1.00 55.31 86 ARG A N 1
ATOM 639 C CA . ARG A 1 86 ? -8.315 -0.078 -4.816 1.00 55.31 86 ARG A CA 1
ATOM 640 C C . ARG A 1 86 ? -9.254 1.109 -4.628 1.00 55.31 86 ARG A C 1
ATOM 642 O O . ARG A 1 86 ? -9.078 2.096 -5.346 1.00 55.31 86 ARG A O 1
ATOM 649 N N . PRO A 1 87 ? -10.262 1.008 -3.743 1.00 44.84 87 PRO A N 1
ATOM 650 C CA . PRO A 1 87 ? -11.384 1.925 -3.737 1.00 44.84 87 PRO A CA 1
ATOM 651 C C . PRO A 1 87 ? -10.887 3.362 -3.778 1.00 44.84 87 PRO A C 1
ATOM 653 O O . PRO A 1 87 ? -10.086 3.778 -2.932 1.00 44.84 87 PRO A O 1
ATOM 656 N N . VAL A 1 88 ? -11.404 4.110 -4.758 1.00 40.12 88 VAL A N 1
ATOM 657 C CA . VAL A 1 88 ? -11.607 5.551 -4.613 1.00 40.12 88 VAL A CA 1
ATOM 658 C C . VAL A 1 88 ? -12.074 5.759 -3.179 1.00 40.12 88 VAL A C 1
ATOM 660 O O . VAL A 1 88 ? -12.863 4.944 -2.685 1.00 40.12 88 VAL A O 1
ATOM 663 N N . ALA A 1 89 ? -11.512 6.774 -2.513 1.00 43.47 89 ALA A N 1
ATOM 664 C CA . ALA A 1 89 ? -11.931 7.253 -1.199 1.00 43.47 89 ALA A CA 1
ATOM 665 C C . ALA A 1 89 ? -13.397 6.899 -0.941 1.00 43.47 89 ALA A C 1
ATOM 667 O O . ALA A 1 89 ? -14.177 7.042 -1.890 1.00 43.47 89 ALA A O 1
ATOM 668 N N . PRO A 1 90 ? -13.820 6.488 0.272 1.00 37.56 90 PRO A N 1
ATOM 669 C CA . PRO A 1 90 ? -15.242 6.547 0.536 1.00 37.56 90 PRO A CA 1
ATOM 670 C C . PRO A 1 90 ? -15.675 7.960 0.147 1.00 37.56 90 PRO A C 1
ATOM 672 O O . PRO A 1 90 ? -15.253 8.940 0.767 1.00 37.56 90 PRO A O 1
ATOM 675 N N . ALA A 1 91 ? -16.428 8.051 -0.957 1.00 41.81 91 ALA A N 1
ATOM 676 C CA . ALA A 1 91 ? -17.247 9.198 -1.256 1.00 41.81 91 ALA A CA 1
ATOM 677 C C . ALA A 1 91 ? -17.913 9.488 0.074 1.00 41.81 91 ALA A C 1
ATOM 679 O O . ALA A 1 91 ? -18.407 8.537 0.681 1.00 41.81 91 ALA A O 1
ATOM 680 N N . GLU A 1 92 ? -17.764 10.712 0.572 1.00 40.81 92 GLU A N 1
ATOM 681 C CA . GLU A 1 92 ? -18.334 11.184 1.831 1.00 40.81 92 GLU A CA 1
ATOM 682 C C . GLU A 1 92 ? -19.608 10.381 2.171 1.00 40.81 92 GLU A C 1
ATOM 684 O O . GLU A 1 92 ? -20.650 10.589 1.554 1.00 40.81 92 GLU A O 1
ATOM 689 N N . GLY A 1 93 ? -19.497 9.337 3.009 1.00 42.03 93 GLY A N 1
ATOM 690 C CA . GLY A 1 93 ? -20.522 8.282 2.966 1.00 42.03 93 GLY A CA 1
ATOM 691 C C . GLY A 1 93 ? -20.218 6.959 3.671 1.00 42.03 93 GLY A C 1
ATOM 692 O O . GLY A 1 93 ? -21.135 6.393 4.262 1.00 42.03 93 GLY A O 1
ATOM 693 N N . THR A 1 94 ? -18.970 6.474 3.721 1.00 47.91 94 THR A N 1
ATOM 694 C CA . THR A 1 94 ? -18.644 5.367 4.646 1.00 47.91 94 THR A CA 1
ATOM 695 C C . THR A 1 94 ? -18.418 5.948 6.035 1.00 47.91 94 THR A C 1
ATOM 697 O O . THR A 1 94 ? -17.319 6.379 6.382 1.00 47.91 94 THR A O 1
ATOM 700 N N . VAL A 1 95 ? -19.491 6.005 6.820 1.00 60.34 95 VAL A N 1
ATOM 701 C CA . VAL A 1 95 ? -19.445 6.390 8.232 1.00 60.34 95 VAL A CA 1
ATOM 702 C C . VAL A 1 95 ? -18.746 5.270 9.001 1.00 60.34 95 VAL A C 1
ATOM 704 O O . VAL A 1 95 ? -19.377 4.295 9.396 1.00 60.34 95 VAL A O 1
ATOM 707 N N . ILE A 1 96 ? -17.429 5.383 9.175 1.00 70.19 96 ILE A N 1
ATOM 708 C CA . ILE A 1 96 ? -16.701 4.540 10.127 1.00 70.19 96 ILE A CA 1
ATOM 709 C C . ILE A 1 96 ? -17.032 5.047 11.530 1.00 70.19 96 ILE A C 1
ATOM 711 O O . ILE A 1 96 ? -16.836 6.229 11.829 1.00 70.19 96 ILE A O 1
ATOM 715 N N . THR A 1 97 ? -17.551 4.170 12.385 1.00 78.88 97 THR A N 1
ATOM 716 C CA . THR A 1 97 ? -17.898 4.523 13.767 1.00 78.88 97 THR A CA 1
ATOM 717 C C . THR A 1 97 ? -16.704 4.354 14.701 1.00 78.88 97 THR A C 1
ATOM 719 O O . THR A 1 97 ? -15.741 3.644 14.404 1.00 78.88 97 THR A O 1
ATOM 722 N N . TYR A 1 98 ? -16.761 5.006 15.863 1.00 81.25 98 TYR A N 1
ATOM 723 C CA . TYR A 1 98 ? -15.747 4.833 16.902 1.00 81.25 98 TYR A CA 1
ATOM 724 C C . TYR A 1 98 ? -15.616 3.363 17.339 1.00 81.25 98 TYR A C 1
ATOM 726 O O . TYR A 1 98 ? -14.499 2.872 17.488 1.00 81.25 98 TYR A O 1
ATOM 734 N N . ASP A 1 99 ? -16.728 2.635 17.459 1.00 80.06 99 ASP A N 1
ATOM 735 C CA . ASP A 1 99 ? -16.721 1.231 17.889 1.00 80.06 99 ASP A CA 1
ATOM 736 C C . ASP A 1 99 ? -16.021 0.311 16.887 1.00 80.06 99 ASP A C 1
ATOM 738 O O . ASP A 1 99 ? -15.266 -0.574 17.286 1.00 80.06 99 ASP A O 1
ATOM 742 N N . GLN A 1 100 ? -16.197 0.555 15.586 1.00 75.94 100 GLN A N 1
ATOM 743 C CA . GLN A 1 100 ? -15.480 -0.184 14.543 1.00 75.94 100 GLN A CA 1
ATOM 744 C C . GLN A 1 100 ? -13.967 0.026 14.640 1.00 75.94 100 GLN A C 1
ATOM 746 O O . GLN A 1 100 ? -13.196 -0.917 14.477 1.00 75.94 100 GLN A O 1
ATOM 751 N N . VAL A 1 101 ? -13.532 1.246 14.964 1.00 81.56 101 VAL A N 1
ATOM 752 C CA . VAL A 1 101 ? -12.111 1.543 15.183 1.00 81.56 101 VAL A CA 1
ATOM 753 C C . VAL A 1 101 ? -11.578 0.841 16.434 1.00 81.56 101 VAL A C 1
ATOM 755 O O . VAL A 1 101 ? -10.452 0.349 16.426 1.00 81.56 101 VAL A O 1
ATOM 758 N N . GLN A 1 102 ? -12.373 0.765 17.504 1.00 80.12 102 GLN A N 1
ATOM 759 C CA . GLN A 1 102 ? -11.985 0.085 18.746 1.00 80.12 102 GLN A CA 1
ATOM 760 C C . GLN A 1 102 ? -11.900 -1.440 18.594 1.00 80.12 102 GLN A C 1
ATOM 762 O O . GLN A 1 102 ? -11.069 -2.076 19.240 1.00 80.12 102 GLN A O 1
ATOM 767 N N . GLN A 1 103 ? -12.730 -2.035 17.737 1.00 81.44 103 GLN A N 1
ATOM 768 C CA . GLN A 1 103 ? -12.697 -3.473 17.455 1.00 81.44 103 GLN A CA 1
ATOM 769 C C . GLN A 1 103 ? -11.439 -3.901 16.690 1.00 81.44 103 GLN A C 1
ATOM 771 O O . GLN A 1 103 ? -10.994 -5.036 16.847 1.00 81.44 103 GLN A O 1
ATOM 776 N N . ASP A 1 104 ? -10.845 -2.995 15.910 1.00 79.44 104 ASP A N 1
ATOM 777 C CA . ASP A 1 104 ? -9.669 -3.262 15.076 1.00 79.44 104 ASP A CA 1
ATOM 778 C C . ASP A 1 104 ? -8.534 -2.252 15.343 1.00 79.44 104 ASP A C 1
ATOM 780 O O . ASP A 1 104 ? -7.928 -1.669 14.442 1.00 79.44 104 ASP A O 1
ATOM 784 N N . LEU A 1 105 ? -8.225 -2.016 16.624 1.00 75.12 105 LEU A N 1
ATOM 785 C CA . LEU A 1 105 ? -7.153 -1.097 17.036 1.00 75.12 105 LEU A CA 1
ATOM 786 C C . LEU A 1 105 ? -5.781 -1.360 16.379 1.00 75.12 105 LEU A C 1
ATOM 788 O O . LEU A 1 105 ? -5.089 -0.381 16.095 1.00 75.12 105 LEU A O 1
ATOM 792 N N . PRO A 1 106 ? -5.337 -2.609 16.112 1.00 81.50 106 PRO A N 1
ATOM 793 C CA . PRO A 1 106 ? -4.057 -2.843 15.437 1.00 81.50 106 PRO A CA 1
ATOM 794 C C . PRO A 1 106 ? -3.982 -2.222 14.034 1.00 81.50 106 PRO A C 1
ATOM 796 O O . PRO A 1 106 ? -2.904 -1.789 13.605 1.00 81.50 106 PRO A O 1
ATOM 799 N N . ARG A 1 107 ? -5.125 -2.138 13.341 1.00 79.69 107 ARG A N 1
ATOM 800 C CA . ARG A 1 107 ? -5.262 -1.515 12.023 1.00 79.69 107 ARG A CA 1
ATOM 801 C C . ARG A 1 107 ? -5.257 0.010 12.092 1.00 79.69 107 ARG A C 1
ATOM 803 O O . ARG A 1 107 ? -4.712 0.651 11.192 1.00 79.69 107 ARG A O 1
ATOM 810 N N . TYR A 1 108 ? -5.827 0.604 13.137 1.00 83.94 108 TYR A N 1
ATOM 811 C CA . TYR A 1 108 ? -6.011 2.053 13.236 1.00 83.94 108 TYR A CA 1
ATOM 812 C C . TYR A 1 108 ? -5.002 2.725 14.172 1.00 83.94 108 TYR A C 1
ATOM 814 O O . TYR A 1 108 ? -4.978 2.514 15.380 1.00 83.94 108 TYR A O 1
ATOM 822 N N . GLN A 1 109 ? -4.211 3.649 13.634 1.00 83.06 109 GLN A N 1
ATOM 823 C CA . GLN A 1 109 ? -3.291 4.470 14.413 1.00 83.06 109 GLN A CA 1
ATOM 824 C C . GLN A 1 109 ? -3.889 5.843 14.708 1.00 83.06 109 GLN A C 1
ATOM 826 O O . GLN A 1 109 ? -4.119 6.628 13.796 1.00 83.06 109 GLN A O 1
ATOM 831 N N . LEU A 1 110 ? -4.087 6.181 15.981 1.00 87.88 110 LEU A N 1
ATOM 832 C CA . LEU A 1 110 ? -4.550 7.514 16.365 1.00 87.88 110 LEU A CA 1
ATOM 833 C C . LEU A 1 110 ? -3.523 8.582 15.947 1.00 87.88 110 LEU A C 1
ATOM 835 O O . LEU A 1 110 ? -2.366 8.537 16.363 1.00 87.88 110 LEU A O 1
ATOM 839 N N . LEU A 1 111 ? -3.961 9.545 15.138 1.00 82.88 111 LEU A N 1
ATOM 840 C CA . LEU A 1 111 ? -3.164 10.696 14.713 1.00 82.88 111 LEU A CA 1
ATOM 841 C C . LEU A 1 111 ? -3.503 11.950 15.514 1.00 82.88 111 LEU A C 1
ATOM 843 O O . LEU A 1 111 ? -2.616 12.708 15.893 1.00 82.88 111 LEU A O 1
ATOM 847 N N . GLU A 1 112 ? -4.793 12.192 15.742 1.00 81.50 112 GLU A N 1
ATOM 848 C CA . GLU A 1 112 ? -5.263 13.421 16.372 1.00 81.50 112 GLU A CA 1
ATOM 849 C C . GLU A 1 112 ? -6.475 13.151 17.254 1.00 81.50 112 GLU A C 1
ATOM 851 O O . GLU A 1 112 ? -7.384 12.414 16.881 1.00 81.50 112 GLU A O 1
ATOM 856 N N . LYS A 1 113 ? -6.512 13.794 18.419 1.00 89.44 113 LYS A N 1
ATOM 857 C CA . LYS A 1 113 ? -7.635 13.727 19.351 1.00 89.44 113 LYS A CA 1
ATOM 858 C C . LYS A 1 113 ? -8.004 15.133 19.796 1.00 89.44 113 LYS A C 1
ATOM 860 O O . LYS A 1 113 ? -7.216 15.816 20.445 1.00 89.44 113 LYS A O 1
ATOM 865 N N . LYS A 1 114 ? -9.219 15.559 19.455 1.00 84.19 114 LYS A N 1
ATOM 866 C CA . LYS A 1 114 ? -9.805 16.852 19.823 1.00 84.19 114 LYS A CA 1
ATOM 867 C C . LYS A 1 114 ? -11.170 16.630 20.464 1.00 84.19 114 LYS A C 1
ATOM 869 O O . LYS A 1 114 ? -12.202 16.575 19.795 1.00 84.19 114 LYS A O 1
ATOM 874 N N . GLY A 1 115 ? -11.168 16.501 21.788 1.00 87.56 115 GLY A N 1
ATOM 875 C CA . GLY A 1 115 ? -12.376 16.236 22.568 1.00 87.56 115 GLY A CA 1
ATOM 876 C C . GLY A 1 115 ? -13.022 14.903 22.176 1.00 87.56 115 GLY A C 1
ATOM 877 O O . GLY A 1 115 ? -12.448 13.836 22.414 1.00 87.56 115 GLY A O 1
ATOM 878 N N . ARG A 1 116 ? -14.217 14.982 21.578 1.00 85.62 116 ARG A N 1
ATOM 879 C CA . ARG A 1 116 ? -14.981 13.827 21.074 1.00 85.62 116 ARG A CA 1
ATOM 880 C C . ARG A 1 116 ? -14.605 13.407 19.658 1.00 85.62 116 ARG A C 1
ATOM 882 O O . ARG A 1 116 ? -15.034 12.349 19.222 1.00 85.62 116 ARG A O 1
ATOM 889 N N . LYS A 1 117 ? -13.825 14.219 18.946 1.00 85.88 117 LYS A N 1
ATOM 890 C CA . LYS A 1 117 ? -13.398 13.933 17.577 1.00 85.88 117 LYS A CA 1
ATOM 891 C C . LYS A 1 117 ? -12.011 13.324 17.601 1.00 85.88 117 LYS A C 1
ATOM 893 O O . LYS A 1 117 ? -11.091 13.898 18.186 1.00 85.88 117 LYS A O 1
ATOM 898 N N . GLU A 1 118 ? -11.864 12.187 16.950 1.00 88.12 118 GLU A N 1
ATOM 899 C CA . GLU A 1 118 ? -10.594 11.491 16.797 1.00 88.12 118 GLU A CA 1
ATOM 900 C C . GLU A 1 118 ? -10.332 11.233 15.320 1.00 88.12 118 GLU A C 1
ATOM 902 O O . GLU A 1 118 ? -11.245 10.961 14.543 1.00 88.12 118 GLU A O 1
ATOM 907 N N . VAL A 1 119 ? -9.074 11.380 14.924 1.00 84.19 119 VAL A N 1
ATOM 908 C CA . VAL A 1 119 ? -8.596 11.098 13.577 1.00 84.19 119 VAL A CA 1
ATOM 909 C C . VAL A 1 119 ? -7.615 9.948 13.675 1.00 84.19 119 VAL A C 1
ATOM 911 O O . VAL A 1 119 ? -6.601 10.050 14.365 1.00 84.19 119 VAL A O 1
ATOM 914 N N . TYR A 1 120 ? -7.910 8.876 12.960 1.00 84.62 120 TYR A N 1
ATOM 915 C CA . TYR A 1 120 ? -7.108 7.670 12.874 1.00 84.62 120 TYR A CA 1
ATOM 916 C C . TYR A 1 120 ? -6.506 7.536 11.480 1.00 84.62 120 TYR A C 1
ATOM 918 O O . TYR A 1 120 ? -7.084 7.985 10.498 1.00 84.62 120 TYR A O 1
ATOM 926 N N . PHE A 1 121 ? -5.345 6.909 11.391 1.00 77.62 121 PHE A N 1
ATOM 927 C CA . PHE A 1 121 ? -4.739 6.426 10.165 1.00 77.62 121 PHE A CA 1
ATOM 928 C C . PHE A 1 121 ? -5.010 4.931 10.054 1.00 77.62 121 PHE A C 1
ATOM 930 O O . PHE A 1 121 ? -4.545 4.155 10.886 1.00 77.62 121 PHE A O 1
ATOM 937 N N . ASP A 1 122 ? -5.771 4.534 9.047 1.00 81.69 122 ASP A N 1
ATOM 938 C CA . ASP A 1 122 ? -5.987 3.139 8.696 1.00 81.69 122 ASP A CA 1
ATOM 939 C C . ASP A 1 122 ? -4.736 2.611 7.988 1.00 81.69 122 ASP A C 1
ATOM 941 O O . ASP A 1 122 ? -4.419 3.016 6.870 1.00 81.69 122 ASP A O 1
ATOM 945 N N . ARG A 1 123 ? -4.009 1.706 8.642 1.00 66.25 123 ARG A N 1
ATOM 946 C CA . ARG A 1 123 ? -2.765 1.125 8.123 1.00 66.25 123 ARG A CA 1
ATOM 947 C C . ARG A 1 123 ? -2.992 0.171 6.957 1.00 66.25 123 ARG A C 1
ATOM 949 O O . ARG A 1 123 ? -2.076 -0.026 6.166 1.00 66.25 123 ARG A O 1
ATOM 956 N N . GLN A 1 124 ? -4.191 -0.393 6.837 1.00 68.31 124 GLN A N 1
ATOM 957 C CA . GLN A 1 124 ? -4.530 -1.332 5.771 1.00 68.31 124 GLN A CA 1
ATOM 958 C C . GLN A 1 124 ? -4.836 -0.598 4.461 1.00 68.31 124 GLN A C 1
ATOM 960 O O . GLN A 1 124 ? -4.464 -1.053 3.373 1.00 68.31 124 GLN A O 1
ATOM 965 N N . THR A 1 125 ? -5.504 0.554 4.559 1.00 66.44 125 THR A N 1
ATOM 966 C CA . THR A 1 125 ? -5.922 1.351 3.394 1.00 66.44 125 THR A CA 1
ATOM 967 C C . THR A 1 125 ? -5.040 2.573 3.143 1.00 66.44 125 THR A C 1
ATOM 969 O O . THR A 1 125 ? -5.080 3.132 2.051 1.00 66.44 125 THR A O 1
ATOM 972 N N . GLY A 1 126 ? -4.235 2.991 4.122 1.00 66.12 126 GLY A N 1
ATOM 973 C CA . GLY A 1 126 ? -3.436 4.215 4.070 1.00 66.12 126 GLY A CA 1
ATOM 974 C C . GLY A 1 126 ? -4.254 5.503 4.232 1.00 66.12 126 GLY A C 1
ATOM 975 O O . GLY A 1 126 ? -3.764 6.582 3.900 1.00 66.12 126 GLY A O 1
ATOM 976 N N . GLN A 1 127 ? -5.503 5.418 4.700 1.00 72.25 127 GLN A N 1
ATOM 977 C CA . GLN A 1 127 ? -6.441 6.545 4.740 1.00 72.25 127 GLN A CA 1
ATOM 978 C C . GLN A 1 127 ? -6.557 7.169 6.134 1.00 72.25 127 GLN A C 1
ATOM 980 O O . GLN A 1 127 ? -6.315 6.519 7.149 1.00 72.25 127 GLN A O 1
ATOM 985 N N . LYS A 1 128 ? -6.972 8.4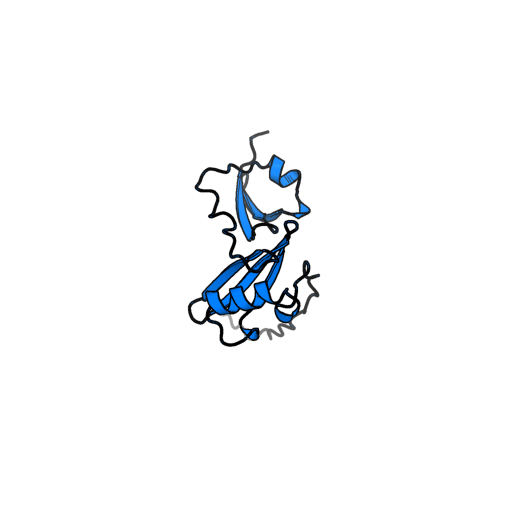42 6.199 1.00 77.88 128 LYS A N 1
ATOM 986 C CA . LYS A 1 128 ? -7.346 9.090 7.463 1.00 77.88 128 LYS A CA 1
ATOM 987 C C . LYS A 1 128 ? -8.847 8.972 7.683 1.00 77.88 128 LYS A C 1
ATOM 989 O O . LYS A 1 128 ? -9.630 9.443 6.865 1.00 77.88 128 LYS A O 1
ATOM 994 N N . VAL A 1 129 ? -9.233 8.410 8.816 1.00 81.88 129 VAL A N 1
ATOM 995 C CA . VAL A 1 129 ? -10.621 8.246 9.235 1.00 81.88 129 VAL A CA 1
ATOM 996 C C . VAL A 1 129 ? -10.896 9.194 10.387 1.00 81.88 129 VAL A C 1
ATOM 998 O O . VAL A 1 129 ? -10.171 9.196 11.378 1.00 81.88 129 VAL A O 1
ATOM 1001 N N . LYS A 1 130 ? -11.946 10.004 10.274 1.00 85.50 130 LYS A N 1
ATOM 1002 C CA . LYS A 1 130 ? -12.405 10.870 11.358 1.00 85.50 130 LYS A CA 1
ATOM 1003 C C . LYS A 1 130 ? -13.650 10.264 11.980 1.00 85.50 130 LYS A C 1
ATOM 1005 O O . LYS A 1 130 ? -14.653 10.106 11.295 1.00 85.50 130 LYS A O 1
ATOM 1010 N N . VAL A 1 131 ? -13.586 9.992 13.273 1.00 86.00 131 VAL A N 1
ATOM 1011 C CA . VAL A 1 131 ? -14.711 9.483 14.053 1.00 86.00 131 VAL A CA 1
ATOM 1012 C C . VAL A 1 131 ? -15.097 10.497 15.120 1.00 86.00 131 VAL A C 1
ATOM 1014 O O . VAL A 1 131 ? -14.268 11.272 15.610 1.00 86.00 131 VAL A O 1
ATOM 1017 N N . GLU A 1 132 ? -16.373 10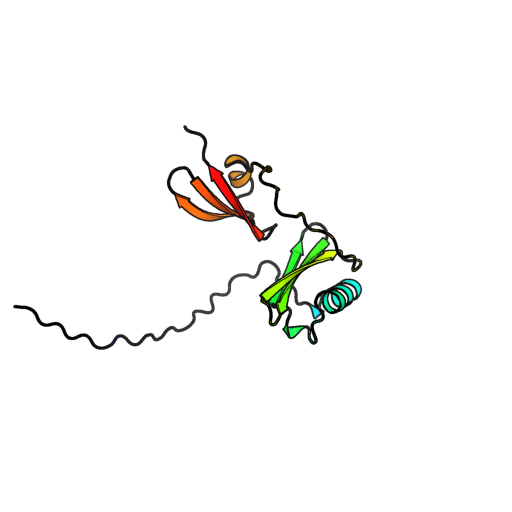.510 15.470 1.00 84.62 132 GLU A N 1
ATOM 1018 C CA . GLU A 1 132 ? -16.889 11.251 16.611 1.00 84.62 132 GLU A CA 1
ATOM 1019 C C . GLU A 1 132 ? -17.462 10.243 17.598 1.00 84.62 132 GLU A C 1
ATOM 1021 O O . GLU A 1 132 ? -18.249 9.380 17.217 1.00 84.62 132 GLU A O 1
ATOM 1026 N N . ARG A 1 133 ? -17.026 10.316 18.856 1.00 80.44 133 ARG A N 1
ATOM 1027 C CA . ARG A 1 133 ? -17.604 9.493 19.915 1.00 80.44 133 ARG A CA 1
ATOM 1028 C C . ARG A 1 133 ? -19.028 9.966 20.171 1.00 80.44 133 ARG A C 1
ATOM 1030 O O . ARG A 1 133 ? -19.234 11.159 20.428 1.00 80.44 133 ARG A O 1
ATOM 1037 N N . GLU A 1 134 ? -19.984 9.043 20.120 1.00 72.06 134 GLU A N 1
ATOM 1038 C CA . GLU A 1 134 ? -21.321 9.312 20.639 1.00 72.06 134 GLU A CA 1
ATOM 1039 C C . GLU A 1 134 ? -21.226 9.607 22.144 1.00 72.06 134 GLU A C 1
ATOM 1041 O O . GLU A 1 134 ? -20.288 9.186 22.824 1.00 72.06 134 GLU A O 1
ATOM 1046 N N . LYS A 1 135 ? -22.120 10.468 22.638 1.00 64.19 135 LYS A N 1
ATOM 1047 C CA . LYS A 1 135 ? -22.138 10.868 24.050 1.00 64.19 135 LYS A CA 1
ATOM 1048 C C . LYS A 1 135 ? -22.367 9.634 24.931 1.00 64.19 135 LYS A C 1
ATOM 1050 O O . LYS A 1 135 ? -23.337 8.927 24.687 1.00 64.19 135 LYS A O 1
ATOM 1055 N N . ASP A 1 136 ? -21.542 9.478 25.968 1.00 57.59 136 ASP A N 1
ATOM 1056 C CA . ASP A 1 136 ? -21.964 8.817 27.212 1.00 57.59 136 ASP A CA 1
ATOM 1057 C C . ASP A 1 136 ? -23.188 9.534 27.812 1.00 57.59 136 ASP A C 1
ATOM 1059 O O . ASP A 1 136 ? -23.222 10.796 27.756 1.00 57.59 136 ASP A O 1
#

Foldseek 3Di:
DDDDDDDDDDPPPPPPPPPPPPPCFDQLVPAAPLQNVLCCVVVVDPDSVQFPTWDQAPQQWIWTWGQDPVGIDTFIAHSNNDGDPPDDPPPVPPQDEPVNCVVPVVQWAWDDDDPQWTWTQGNRSRDIDIYGDDDD

pLDDT: mean 71.03, std 18.18, range [34.16, 90.56]

Radius of gyration: 20.85 Å; chains: 1; bounding box: 47×58×50 Å